Protein AF-A0A7S1EFE0-F1 (afdb_monomer)

Foldseek 3Di:
DDDDDDDPVPDDPLADPVLSVLVSVLVVLQCVCPDPPHDPVLHQDPVVVVVLVVLVVVCVVDDHDSVSSSVSSVVSSVSSVVSSCCCVCVPVVVVVVVVVCCVPVVVVVVQLVVQLCVVCVVLVVDDDDPCSVVVSVVSSVVSVVD

InterPro domains:
  IPR007259 Gamma-tubulin complex component protein [PTHR19302] (10-132)
  IPR042241 Gamma tubulin complex component, C-terminal domain superfamily [G3DSA:1.20.120.1900] (94-145)

pLDDT: mean 91.22, std 5.22, range [57.78, 96.75]

Mean predicted aligned error: 6.4 Å

Solvent-accessible surface area (backbone atoms only — not comparable to full-atom values): 8581 Å² total; per-residue (Å²): 132,90,83,86,76,85,59,72,91,78,51,58,91,86,56,54,71,71,57,52,50,47,52,49,51,40,52,54,52,49,52,55,36,67,31,92,87,40,55,78,88,54,36,78,57,67,69,58,52,50,50,52,52,51,52,53,51,55,52,70,77,45,80,89,49,62,68,64,53,51,50,54,52,49,54,49,38,54,54,49,48,57,43,51,47,46,43,43,49,72,69,62,35,41,67,59,53,52,49,49,46,40,32,66,76,66,52,63,42,51,68,35,52,51,48,25,51,69,66,34,52,80,62,72,72,47,85,86,55,96,58,44,67,63,68,50,50,52,43,43,56,59,22,70,73,111

Secondary structure (DSSP, 8-state):
-PPP---GGGS-TTS-HHHHHHHHHHHHHHHHHTSTTS-GGGSPPHHHHHHHHHHHHHHHTS---HHHHHHHHHHHHHHHHHHHHIIIIIIS-HHHHHHHHHHHHS---HHHHHHHHHHHHHHHTSPP-TTHHHHHHHHHHHHTT-

Structure (mmCIF, N/CA/C/O backbone):
data_AF-A0A7S1EFE0-F1
#
_entry.id   AF-A0A7S1EFE0-F1
#
loop_
_atom_site.group_PDB
_atom_site.id
_atom_site.type_symbol
_atom_site.label_atom_id
_atom_site.label_alt_id
_atom_site.label_comp_id
_atom_site.label_asym_id
_atom_site.label_entity_id
_atom_site.label_seq_id
_atom_site.pdbx_PDB_ins_code
_atom_site.Cartn_x
_atom_site.Cartn_y
_atom_site.Cartn_z
_atom_site.occupancy
_atom_site.B_iso_or_equiv
_atom_site.auth_seq_id
_atom_site.auth_comp_id
_atom_site.auth_asym_id
_atom_site.auth_atom_id
_atom_site.pdbx_PDB_model_num
ATOM 1 N N . GLU A 1 1 ? -12.904 6.230 -9.215 1.00 57.78 1 GLU A N 1
ATOM 2 C CA . GLU A 1 1 ? -11.442 6.045 -9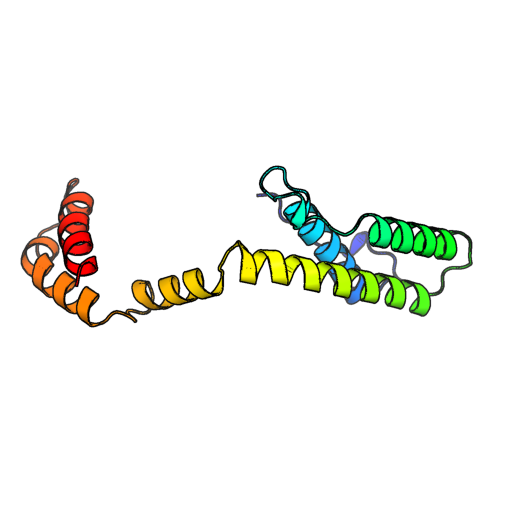.324 1.00 57.78 1 GLU A CA 1
ATOM 3 C C . GLU A 1 1 ? -11.156 5.246 -10.585 1.00 57.78 1 GLU A C 1
ATOM 5 O O . GLU A 1 1 ? -11.937 4.357 -10.899 1.00 57.78 1 GLU A O 1
ATOM 10 N N . GLU A 1 2 ? -10.120 5.601 -11.344 1.00 78.94 2 GLU A N 1
ATOM 11 C CA . GLU A 1 2 ? -9.687 4.800 -12.497 1.00 78.94 2 GLU A CA 1
ATOM 12 C C . GLU A 1 2 ? -8.925 3.578 -11.978 1.00 78.94 2 GLU A C 1
ATOM 14 O O . GLU A 1 2 ? -7.903 3.728 -11.307 1.00 78.94 2 GLU A O 1
ATOM 19 N N . VAL A 1 3 ? -9.430 2.379 -12.262 1.00 86.31 3 VAL A N 1
ATOM 20 C CA . VAL A 1 3 ? -8.756 1.123 -11.921 1.00 86.31 3 VAL A CA 1
ATOM 21 C C . VAL A 1 3 ? -7.781 0.788 -13.052 1.00 86.31 3 VAL A C 1
ATOM 23 O O . VAL A 1 3 ? -8.166 0.771 -14.221 1.00 86.31 3 VAL A O 1
ATOM 26 N N . PHE A 1 4 ? -6.508 0.568 -12.717 1.00 91.62 4 PHE A N 1
ATOM 27 C CA . PHE A 1 4 ? -5.476 0.198 -13.688 1.00 91.62 4 PHE A CA 1
ATOM 28 C C . PHE A 1 4 ? -5.215 -1.304 -13.625 1.00 91.62 4 PHE A C 1
ATOM 30 O O . PHE A 1 4 ? -4.872 -1.820 -12.565 1.00 91.62 4 PHE A O 1
ATOM 37 N N . GLU A 1 5 ? -5.326 -1.986 -14.764 1.00 93.50 5 GLU A N 1
ATOM 38 C CA . GLU A 1 5 ? -5.162 -3.439 -14.868 1.00 93.50 5 GLU A CA 1
ATOM 39 C C . GLU A 1 5 ? -4.345 -3.816 -16.106 1.00 93.50 5 GLU A C 1
ATOM 41 O O . GLU A 1 5 ? -4.353 -3.120 -17.130 1.00 93.50 5 GLU A O 1
ATOM 46 N N . VAL A 1 6 ? -3.637 -4.946 -16.036 1.00 92.62 6 VAL A N 1
ATOM 47 C CA . VAL A 1 6 ? -2.916 -5.488 -17.189 1.00 92.62 6 VAL A CA 1
ATOM 48 C C . VAL A 1 6 ? -3.917 -6.102 -18.162 1.00 92.62 6 VAL A C 1
ATOM 50 O O . VAL A 1 6 ? -4.573 -7.087 -17.849 1.00 92.62 6 VAL A O 1
ATOM 53 N N . CYS A 1 7 ? -3.979 -5.585 -19.390 1.00 93.88 7 CYS A N 1
ATOM 54 C CA . CYS A 1 7 ? -4.785 -6.181 -20.457 1.00 93.88 7 CYS A CA 1
ATOM 55 C C . CYS A 1 7 ? -4.046 -7.379 -21.095 1.00 93.88 7 CYS A C 1
ATOM 57 O O . CYS A 1 7 ? -3.083 -7.160 -21.842 1.00 93.88 7 CYS A O 1
ATOM 59 N N . PRO A 1 8 ? -4.480 -8.643 -20.889 1.00 90.06 8 PRO A N 1
ATOM 60 C CA . PRO A 1 8 ? -3.730 -9.809 -21.367 1.00 90.06 8 PRO A CA 1
ATOM 61 C C . PRO A 1 8 ? -3.655 -9.884 -22.895 1.00 90.06 8 PRO A C 1
ATOM 63 O O . PRO A 1 8 ? -2.635 -10.301 -23.435 1.00 90.06 8 PRO A O 1
ATOM 66 N N . ALA A 1 9 ? -4.704 -9.427 -23.587 1.00 93.25 9 ALA A N 1
ATOM 67 C CA . ALA A 1 9 ? -4.790 -9.432 -25.048 1.00 93.25 9 ALA A CA 1
ATOM 68 C C . ALA A 1 9 ? -3.824 -8.444 -25.727 1.00 93.25 9 ALA A C 1
ATOM 70 O O . ALA A 1 9 ? -3.484 -8.620 -26.893 1.00 93.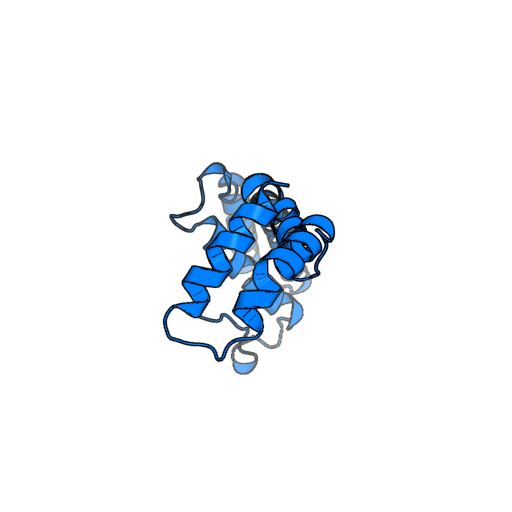25 9 ALA A O 1
ATOM 71 N N . ARG A 1 10 ? -3.378 -7.401 -25.013 1.00 92.56 10 ARG A N 1
ATOM 72 C CA . ARG A 1 10 ? -2.445 -6.382 -25.528 1.00 92.56 10 ARG A CA 1
ATOM 73 C C . ARG A 1 10 ? -1.002 -6.611 -25.081 1.00 92.56 10 ARG A C 1
ATOM 75 O O . ARG A 1 10 ? -0.111 -5.870 -25.490 1.00 92.56 10 ARG A O 1
ATOM 82 N N . ARG A 1 11 ? -0.757 -7.620 -24.241 1.00 93.19 11 ARG A N 1
ATOM 83 C CA . ARG A 1 11 ? 0.584 -7.967 -23.771 1.00 93.19 11 ARG A CA 1
ATOM 84 C C . ARG A 1 11 ? 1.334 -8.731 -24.871 1.00 93.19 11 ARG A C 1
ATOM 86 O O . ARG A 1 11 ? 0.829 -9.750 -25.342 1.00 93.19 11 ARG A O 1
ATOM 93 N N . PRO A 1 12 ? 2.557 -8.320 -25.241 1.00 91.31 12 PRO A N 1
ATOM 94 C CA . PRO A 1 12 ? 3.381 -9.103 -26.153 1.00 91.31 12 PRO A CA 1
ATOM 95 C C . PRO A 1 12 ? 3.692 -10.491 -25.573 1.00 91.31 12 PRO A C 1
ATOM 97 O O . PRO A 1 12 ? 4.043 -10.609 -24.401 1.00 91.31 12 PRO A O 1
ATOM 100 N N . GLY A 1 13 ? 3.610 -11.547 -26.390 1.00 89.94 13 GLY A N 1
ATOM 101 C CA . GLY A 1 13 ? 3.759 -12.936 -25.920 1.00 89.94 13 GLY A CA 1
ATOM 102 C C . GLY A 1 13 ? 5.123 -13.275 -25.299 1.00 89.94 13 GLY A C 1
ATOM 103 O O . GLY A 1 13 ? 5.226 -14.200 -24.501 1.00 89.94 13 GLY A O 1
ATOM 104 N N . HIS A 1 14 ? 6.166 -12.506 -25.619 1.00 88.50 14 HIS A N 1
ATOM 105 C CA . HIS A 1 14 ? 7.508 -12.653 -25.048 1.00 88.50 14 HIS A CA 1
ATOM 106 C C . HIS A 1 14 ? 7.674 -11.972 -23.676 1.00 88.50 14 HIS A C 1
ATOM 108 O O . HIS A 1 14 ? 8.694 -12.179 -23.018 1.00 88.50 14 HIS A O 1
ATOM 114 N N . VAL A 1 15 ? 6.694 -11.175 -23.232 1.00 91.50 15 VAL A N 1
ATOM 115 C CA . VAL A 1 15 ? 6.662 -10.562 -21.898 1.00 91.50 15 VAL A CA 1
ATOM 116 C C . VAL A 1 15 ? 5.796 -11.417 -20.983 1.00 91.50 15 VAL A C 1
ATOM 118 O O . VAL A 1 15 ? 4.630 -11.694 -21.275 1.00 91.50 15 VAL A O 1
ATOM 121 N N .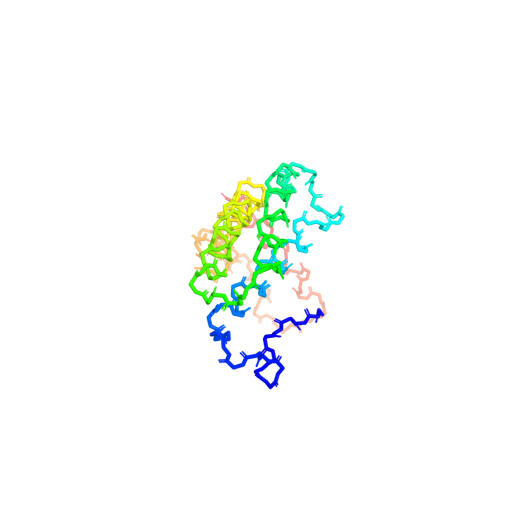 SER A 1 16 ? 6.360 -11.835 -19.851 1.00 93.38 16 SER A N 1
ATOM 122 C CA . SER A 1 16 ? 5.608 -12.624 -18.879 1.00 93.38 16 SER A CA 1
ATOM 123 C C . SER A 1 16 ? 4.509 -11.791 -18.202 1.00 93.38 16 SER A C 1
ATOM 125 O O . SER A 1 16 ? 4.670 -10.578 -18.032 1.00 93.38 16 SER A O 1
ATOM 127 N N . PRO A 1 17 ? 3.403 -12.421 -17.763 1.00 94.06 17 PRO A N 1
ATOM 128 C CA . PRO A 1 17 ? 2.373 -11.740 -16.979 1.00 94.06 17 PRO A CA 1
ATOM 129 C C . PRO A 1 17 ? 2.956 -11.041 -15.747 1.00 94.06 17 PRO A C 1
ATOM 131 O O . PRO A 1 17 ? 2.653 -9.884 -15.496 1.00 94.06 17 PRO A O 1
ATOM 134 N N . VAL A 1 18 ? 3.875 -11.712 -15.046 1.00 94.88 18 VAL A N 1
ATOM 135 C CA . VAL A 1 18 ? 4.532 -11.192 -13.839 1.00 94.88 18 VAL A CA 1
ATOM 136 C C . VAL A 1 18 ? 5.276 -9.886 -14.118 1.00 94.88 18 VAL A C 1
ATOM 138 O O . VAL A 1 18 ? 5.212 -8.956 -13.324 1.00 94.88 18 VAL A O 1
ATOM 141 N N . VAL A 1 19 ? 5.977 -9.785 -15.246 1.00 95.69 19 VAL A N 1
ATOM 142 C CA . VAL A 1 19 ? 6.721 -8.566 -15.600 1.00 95.69 19 VAL A CA 1
ATOM 143 C C . VAL A 1 19 ? 5.772 -7.435 -15.979 1.00 95.69 19 VAL A C 1
ATOM 145 O O . VAL A 1 19 ? 6.014 -6.292 -15.601 1.00 95.69 19 VAL A O 1
ATOM 148 N N . ALA A 1 20 ? 4.670 -7.743 -16.667 1.00 95.88 20 ALA A N 1
ATOM 149 C CA . ALA A 1 20 ? 3.639 -6.753 -16.964 1.00 95.88 20 ALA A CA 1
ATOM 150 C C . ALA A 1 20 ? 3.012 -6.180 -15.678 1.00 95.88 20 ALA A C 1
ATOM 152 O O . ALA A 1 20 ? 2.873 -4.964 -15.568 1.00 95.88 20 ALA A O 1
ATOM 153 N N . GLU A 1 21 ? 2.732 -7.028 -14.683 1.00 96.19 21 GLU A N 1
ATOM 154 C CA . GLU A 1 21 ? 2.253 -6.593 -13.361 1.00 96.19 21 GLU A CA 1
ATOM 155 C C . GLU A 1 21 ? 3.270 -5.696 -12.644 1.00 96.19 21 GLU A C 1
ATOM 157 O O . GLU A 1 21 ? 2.910 -4.675 -12.063 1.00 96.19 21 GLU A O 1
ATOM 162 N N . LYS A 1 22 ? 4.567 -6.016 -12.731 1.00 96.69 22 LYS A N 1
ATOM 163 C CA . LYS A 1 22 ? 5.625 -5.168 -12.156 1.00 96.69 22 LYS A CA 1
ATOM 164 C C . LYS A 1 22 ? 5.662 -3.783 -12.793 1.00 96.69 22 LYS A C 1
ATOM 166 O O . LYS A 1 22 ? 5.794 -2.789 -12.080 1.00 96.69 22 LYS A O 1
ATOM 171 N N . VAL A 1 23 ? 5.536 -3.706 -14.118 1.00 96.00 23 VAL A N 1
ATOM 172 C CA . VAL A 1 23 ? 5.479 -2.428 -14.844 1.00 96.00 23 VAL A CA 1
ATOM 173 C C . VAL A 1 23 ? 4.240 -1.631 -14.434 1.00 96.00 23 VAL A C 1
ATOM 175 O O . VAL A 1 23 ? 4.359 -0.440 -14.142 1.00 96.00 23 VAL A O 1
ATOM 178 N N . LEU A 1 24 ? 3.077 -2.286 -14.356 1.00 96.38 24 LEU A N 1
ATOM 179 C CA . LEU A 1 24 ? 1.835 -1.671 -13.894 1.00 96.38 24 LEU A CA 1
ATOM 180 C C . LEU A 1 24 ? 1.989 -1.103 -12.478 1.00 96.38 24 LEU A C 1
ATOM 182 O O . LEU A 1 24 ? 1.725 0.080 -12.259 1.00 96.38 24 LEU A O 1
ATOM 186 N N . PHE A 1 25 ? 2.485 -1.916 -11.543 1.00 96.44 25 PHE A N 1
ATOM 187 C CA . PHE A 1 25 ? 2.763 -1.501 -10.172 1.00 96.44 25 PHE A CA 1
ATOM 188 C C . PHE A 1 25 ? 3.668 -0.265 -10.129 1.00 96.44 25 PHE A C 1
ATOM 190 O O . PHE A 1 25 ? 3.339 0.712 -9.456 1.00 96.44 25 PHE A O 1
ATOM 197 N N . CYS A 1 26 ? 4.777 -0.271 -10.880 1.00 95.75 26 CYS A N 1
ATOM 198 C CA . CYS A 1 26 ? 5.692 0.869 -10.927 1.00 95.75 26 CYS A CA 1
ATOM 199 C C . CYS A 1 26 ? 4.988 2.135 -11.425 1.00 95.75 26 CYS A C 1
ATOM 201 O O . CYS A 1 26 ? 5.153 3.195 -10.829 1.00 95.75 26 CYS A O 1
ATOM 203 N N . GLY A 1 27 ? 4.182 2.030 -12.484 1.00 94.81 27 GLY A N 1
ATOM 204 C CA . GLY A 1 27 ? 3.437 3.161 -13.036 1.00 94.81 27 GLY A CA 1
ATOM 205 C C . GLY A 1 27 ? 2.428 3.751 -12.048 1.00 94.81 27 GLY A C 1
ATOM 206 O O . GLY A 1 27 ? 2.394 4.967 -11.854 1.00 94.81 27 GLY A O 1
ATOM 207 N N . VAL A 1 28 ? 1.648 2.899 -11.377 1.00 94.44 28 VAL A N 1
ATOM 208 C CA . VAL A 1 28 ? 0.671 3.329 -10.362 1.00 94.44 28 VAL A CA 1
ATOM 209 C C . VAL A 1 28 ? 1.376 3.982 -9.173 1.00 94.44 28 VAL A C 1
ATOM 211 O O . VAL A 1 28 ? 1.001 5.079 -8.759 1.00 94.44 28 VAL A O 1
ATOM 214 N N . ALA A 1 29 ? 2.441 3.364 -8.662 1.00 93.88 29 ALA A N 1
ATOM 215 C CA . ALA A 1 29 ? 3.222 3.909 -7.557 1.00 93.88 29 ALA A CA 1
ATOM 216 C C . ALA A 1 29 ? 3.849 5.268 -7.913 1.00 93.88 29 ALA A C 1
ATOM 218 O O . ALA A 1 29 ? 3.758 6.215 -7.132 1.00 93.88 29 ALA A O 1
ATOM 219 N N . LEU A 1 30 ? 4.435 5.396 -9.109 1.00 93.25 30 LEU A N 1
ATOM 220 C CA . LEU A 1 30 ? 4.976 6.662 -9.607 1.00 93.25 30 LEU A CA 1
ATOM 221 C C . LEU A 1 30 ? 3.889 7.735 -9.721 1.00 93.25 30 LEU A C 1
ATOM 223 O O . LEU A 1 30 ? 4.124 8.865 -9.306 1.00 93.25 30 LEU A O 1
ATOM 227 N N . ARG A 1 31 ? 2.686 7.404 -10.207 1.00 92.25 31 ARG A N 1
ATOM 228 C CA . ARG A 1 31 ? 1.558 8.352 -10.259 1.00 92.25 31 ARG A CA 1
ATOM 229 C C . ARG A 1 31 ? 1.170 8.866 -8.871 1.00 92.25 31 ARG A C 1
ATOM 231 O O . ARG A 1 31 ? 0.897 10.054 -8.732 1.00 92.25 31 ARG A O 1
ATOM 238 N N . ILE A 1 32 ? 1.170 8.002 -7.854 1.00 91.00 32 ILE A N 1
ATOM 239 C CA . ILE A 1 32 ? 0.901 8.405 -6.464 1.00 91.00 32 ILE A CA 1
ATOM 240 C C . ILE A 1 32 ? 2.000 9.353 -5.965 1.00 91.00 32 ILE A C 1
ATOM 242 O O . ILE A 1 32 ? 1.689 10.423 -5.448 1.00 91.00 32 ILE A O 1
ATOM 246 N N . MET A 1 33 ? 3.273 9.002 -6.172 1.00 91.44 33 MET A N 1
ATOM 247 C CA . MET A 1 33 ? 4.421 9.805 -5.719 1.00 91.44 33 MET A CA 1
ATOM 248 C C . MET A 1 33 ? 4.578 11.134 -6.476 1.00 91.44 33 MET A C 1
ATOM 250 O O . MET A 1 33 ? 5.130 12.087 -5.940 1.00 91.44 33 MET A O 1
ATOM 254 N N . MET A 1 34 ? 4.092 11.217 -7.716 1.00 89.12 34 MET A N 1
ATOM 255 C CA . MET A 1 34 ? 4.114 12.435 -8.539 1.00 89.12 34 MET A CA 1
ATOM 256 C C . MET A 1 34 ? 2.806 13.235 -8.465 1.00 89.12 34 MET A C 1
ATOM 258 O O . MET A 1 34 ? 2.644 14.224 -9.178 1.00 89.12 34 MET A O 1
ATOM 26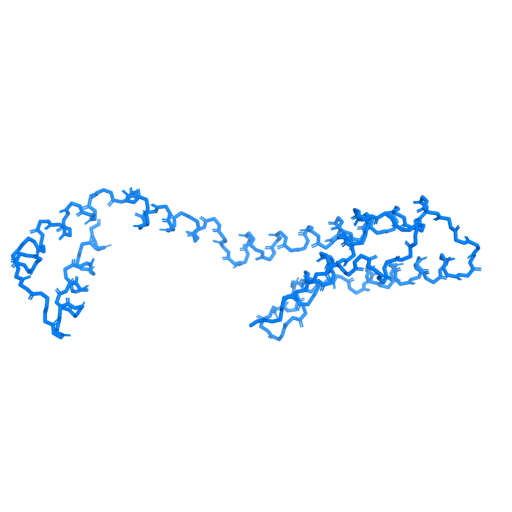2 N N . SER A 1 35 ? 1.859 12.821 -7.620 1.00 89.75 35 SER A N 1
ATOM 263 C CA . SER A 1 35 ? 0.623 13.563 -7.378 1.00 89.75 35 SER A CA 1
ATOM 264 C C . SER A 1 35 ? 0.929 14.959 -6.822 1.00 89.75 35 SER A C 1
ATOM 266 O O . SER A 1 35 ? 1.838 15.094 -6.004 1.00 89.75 35 SER A O 1
ATOM 268 N N . PRO A 1 36 ? 0.137 15.997 -7.153 1.00 84.44 36 PRO A N 1
ATOM 269 C CA . PRO A 1 36 ? 0.300 17.331 -6.565 1.00 84.44 36 PRO A CA 1
ATOM 270 C C . PRO A 1 36 ? 0.120 17.353 -5.037 1.00 84.44 36 PRO A C 1
ATOM 272 O O . PRO A 1 36 ? 0.503 18.320 -4.389 1.00 84.44 36 PRO A O 1
ATOM 275 N N . LYS A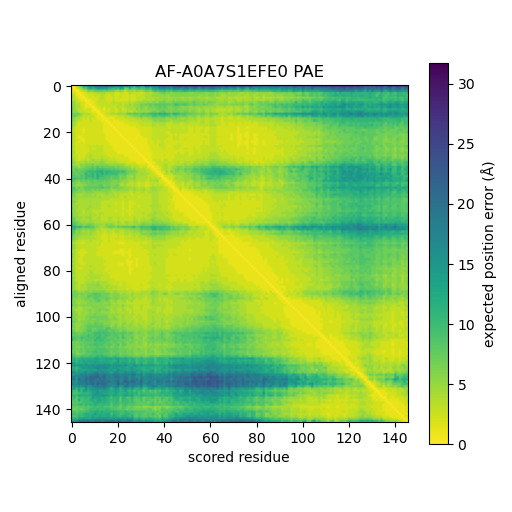 1 37 ? -0.468 16.299 -4.454 1.00 83.12 37 LYS A N 1
ATOM 276 C CA . LYS A 1 37 ? -0.617 16.134 -2.999 1.00 83.12 37 LYS A CA 1
ATOM 277 C C . LYS A 1 37 ? 0.619 15.524 -2.324 1.00 83.12 37 LYS A C 1
ATOM 279 O O . LYS A 1 37 ? 0.724 15.585 -1.103 1.00 83.12 37 LYS A O 1
ATOM 284 N N . ALA A 1 38 ? 1.511 14.893 -3.087 1.00 82.06 38 ALA A N 1
ATOM 285 C CA . ALA A 1 38 ? 2.756 14.337 -2.566 1.00 82.06 38 ALA A CA 1
ATOM 286 C C . ALA A 1 38 ? 3.801 15.454 -2.442 1.00 82.06 38 ALA A C 1
ATOM 288 O O . ALA A 1 38 ? 3.825 16.367 -3.269 1.00 82.06 38 ALA A O 1
ATOM 289 N N . SER A 1 39 ? 4.662 15.400 -1.417 1.00 84.56 39 SER A N 1
ATOM 290 C CA . SER A 1 39 ? 5.731 16.408 -1.318 1.00 84.56 39 SER A CA 1
ATOM 291 C C . SER A 1 39 ? 6.923 16.021 -2.193 1.00 84.56 39 SER A C 1
ATOM 293 O O . SER A 1 39 ? 7.118 14.849 -2.512 1.00 84.56 39 SER A O 1
ATOM 295 N N . GLU A 1 40 ? 7.719 17.017 -2.576 1.00 82.88 40 GLU A N 1
ATOM 296 C CA . GLU A 1 40 ? 8.887 16.853 -3.447 1.00 82.88 40 GLU A CA 1
ATOM 297 C C . GLU A 1 40 ? 9.886 15.807 -2.932 1.00 82.88 40 GLU A C 1
ATOM 299 O O . GLU A 1 40 ? 10.483 15.090 -3.727 1.00 82.88 40 GLU A O 1
ATOM 304 N N . GLU A 1 41 ? 10.029 15.659 -1.613 1.00 83.12 41 GLU A N 1
ATOM 305 C CA . GLU A 1 41 ? 10.963 14.704 -0.993 1.00 83.12 41 GLU A CA 1
ATOM 306 C C . GLU A 1 41 ? 10.597 13.233 -1.250 1.00 83.12 41 GLU A C 1
ATOM 308 O O . GLU A 1 41 ? 11.460 12.349 -1.197 1.00 83.12 41 GLU A O 1
ATOM 313 N N . ASP A 1 42 ? 9.323 12.967 -1.550 1.00 83.06 42 ASP A N 1
ATOM 314 C CA . ASP A 1 42 ? 8.831 11.627 -1.875 1.00 83.06 42 ASP A CA 1
ATOM 315 C C . ASP A 1 42 ? 9.013 11.270 -3.341 1.00 83.06 42 ASP A C 1
ATOM 317 O O . ASP A 1 42 ? 8.849 10.104 -3.722 1.00 83.06 42 ASP A O 1
ATOM 321 N N . ARG A 1 43 ? 9.319 12.263 -4.179 1.00 87.56 43 ARG A N 1
ATOM 322 C CA . ARG A 1 43 ? 9.487 12.020 -5.600 1.00 87.56 43 ARG A CA 1
ATOM 323 C C . ARG A 1 43 ? 10.702 11.122 -5.828 1.00 87.56 43 ARG A C 1
ATOM 325 O O . ARG A 1 43 ? 11.660 11.124 -5.045 1.00 87.56 43 ARG A O 1
ATOM 332 N N . PRO A 1 44 ? 10.676 10.308 -6.894 1.00 86.44 44 PRO A N 1
ATOM 333 C CA . PRO A 1 44 ? 11.818 9.479 -7.224 1.00 86.44 44 PRO A CA 1
ATOM 334 C C . PRO A 1 44 ? 13.024 10.360 -7.556 1.00 86.44 44 PRO A C 1
ATOM 336 O O . PRO A 1 44 ? 12.887 11.466 -8.075 1.00 86.44 44 PRO A O 1
ATOM 339 N N . ASP A 1 45 ? 14.213 9.844 -7.262 1.00 88.88 45 ASP A N 1
ATOM 340 C CA . ASP A 1 45 ? 15.463 10.560 -7.497 1.00 88.88 45 ASP A CA 1
ATOM 341 C C . ASP A 1 45 ? 15.668 10.802 -9.000 1.00 88.88 45 ASP A C 1
ATOM 343 O O . ASP A 1 45 ? 15.732 9.849 -9.779 1.00 88.88 45 ASP A O 1
ATOM 347 N N . GLY A 1 46 ? 15.794 12.070 -9.403 1.00 87.81 46 GLY A N 1
ATOM 348 C CA . GLY A 1 46 ? 15.994 12.461 -10.797 1.00 87.81 46 GLY A CA 1
ATOM 349 C C . GLY A 1 46 ? 17.222 11.811 -11.441 1.00 87.81 46 GLY A C 1
ATOM 350 O O . GLY A 1 46 ? 17.155 11.409 -12.603 1.00 87.81 46 GLY A O 1
ATOM 351 N N . ALA A 1 47 ? 18.308 11.619 -10.684 1.00 91.19 47 ALA A N 1
ATOM 352 C CA . ALA A 1 47 ? 19.494 10.926 -11.181 1.00 91.19 47 ALA A CA 1
ATOM 353 C C . ALA A 1 47 ? 19.189 9.452 -11.480 1.00 91.19 47 ALA A C 1
ATOM 355 O O . ALA A 1 47 ? 19.585 8.927 -12.522 1.00 91.19 47 ALA A O 1
ATOM 356 N N . LYS A 1 48 ? 18.414 8.797 -10.605 1.00 90.69 48 LYS A N 1
ATOM 357 C CA . LYS A 1 48 ? 18.012 7.400 -10.796 1.00 90.69 48 LYS A CA 1
ATOM 358 C C . LYS A 1 48 ? 17.012 7.241 -11.942 1.00 90.69 48 LYS A C 1
ATOM 360 O O . LYS A 1 48 ? 17.093 6.266 -12.685 1.00 90.69 48 LYS A O 1
ATOM 365 N N . ILE A 1 49 ? 16.098 8.197 -12.121 1.00 90.19 49 ILE A N 1
ATOM 366 C CA . ILE A 1 49 ? 15.187 8.228 -13.275 1.00 90.19 49 ILE A CA 1
ATOM 367 C C . ILE A 1 49 ? 15.990 8.292 -14.578 1.00 90.19 49 ILE A C 1
ATOM 369 O O . ILE A 1 49 ? 15.709 7.530 -15.505 1.00 90.19 49 ILE A O 1
ATOM 373 N N . GLU A 1 50 ? 16.993 9.169 -14.658 1.00 93.19 50 GLU A N 1
ATOM 374 C CA . GLU A 1 50 ? 17.804 9.300 -15.870 1.00 93.19 50 GLU A CA 1
ATOM 375 C C . GLU A 1 50 ? 18.674 8.054 -16.111 1.00 93.19 50 GLU A C 1
ATOM 377 O O . GLU A 1 50 ? 18.793 7.611 -17.252 1.00 93.19 50 GLU A O 1
ATOM 382 N N . GLU A 1 51 ? 19.192 7.410 -15.059 1.00 94.25 51 GLU A N 1
ATOM 383 C CA . GLU A 1 51 ? 19.867 6.107 -15.163 1.00 94.25 51 GLU A CA 1
ATOM 384 C C . GLU A 1 51 ? 18.956 5.043 -15.800 1.00 94.25 51 GLU A C 1
ATOM 386 O O . GLU A 1 51 ? 19.322 4.439 -16.812 1.00 94.25 51 GLU A O 1
ATOM 391 N N . PHE A 1 52 ? 17.733 4.871 -15.280 1.00 93.81 52 PHE A N 1
ATOM 392 C CA . PHE A 1 52 ? 16.763 3.931 -15.853 1.00 93.81 52 PHE A CA 1
ATOM 393 C C . PHE A 1 52 ? 16.388 4.294 -17.291 1.00 93.81 52 PHE A C 1
ATOM 395 O O . PHE A 1 52 ? 16.236 3.413 -18.139 1.00 93.81 52 PHE A O 1
ATOM 402 N N . ARG A 1 53 ? 16.266 5.587 -17.602 1.00 94.25 53 ARG A N 1
ATOM 403 C CA . ARG A 1 53 ? 15.989 6.060 -18.961 1.00 94.25 53 ARG A CA 1
ATOM 404 C C . ARG A 1 53 ? 17.108 5.683 -19.930 1.00 94.25 53 ARG A C 1
ATOM 406 O O . ARG A 1 53 ? 16.819 5.228 -21.039 1.00 94.25 53 ARG A O 1
ATOM 413 N N . MET A 1 54 ? 18.366 5.864 -19.534 1.00 95.44 54 MET A N 1
ATOM 414 C CA . MET A 1 54 ? 19.526 5.470 -20.336 1.00 95.44 54 MET A CA 1
ATOM 415 C C . MET A 1 54 ? 19.570 3.956 -20.540 1.00 95.44 54 MET A C 1
ATOM 417 O O . MET A 1 54 ? 19.776 3.496 -21.664 1.00 95.44 54 MET A O 1
ATOM 421 N N . GLU A 1 55 ? 19.308 3.176 -19.493 1.00 94.69 55 GLU A N 1
ATOM 422 C CA . GLU A 1 55 ? 19.316 1.718 -19.580 1.00 94.69 55 GLU A CA 1
ATOM 423 C C . GLU A 1 55 ? 18.195 1.184 -20.487 1.00 94.69 55 GLU A C 1
ATOM 425 O O . GLU A 1 55 ? 18.438 0.339 -21.349 1.00 94.69 55 GLU A O 1
ATOM 430 N N . MET A 1 56 ? 16.991 1.754 -20.391 1.00 93.56 56 MET A N 1
ATOM 431 C CA . MET A 1 56 ? 15.872 1.434 -21.282 1.00 93.56 56 MET A CA 1
ATOM 432 C C . MET A 1 56 ? 16.167 1.803 -22.741 1.00 93.56 56 MET A C 1
ATOM 434 O O . MET A 1 56 ? 15.860 1.026 -23.645 1.00 93.56 56 MET A O 1
ATOM 438 N N . ARG A 1 57 ? 16.810 2.952 -22.995 1.00 95.25 57 ARG A N 1
ATOM 439 C CA . ARG A 1 57 ? 17.270 3.334 -24.344 1.00 95.25 57 ARG A CA 1
ATOM 440 C C . ARG A 1 57 ? 18.310 2.361 -24.891 1.00 95.25 57 ARG A C 1
ATOM 442 O O . ARG A 1 57 ? 18.247 2.011 -26.066 1.00 95.25 57 ARG A O 1
ATOM 449 N N . ARG A 1 58 ? 19.238 1.905 -24.046 1.00 94.75 58 ARG A N 1
ATOM 450 C CA . ARG A 1 58 ? 20.250 0.904 -24.409 1.00 94.75 58 ARG A CA 1
ATOM 451 C C . ARG A 1 58 ? 19.612 -0.437 -24.771 1.00 94.75 58 ARG A C 1
ATOM 453 O O . ARG A 1 58 ? 20.046 -1.072 -25.723 1.00 94.75 58 ARG A O 1
ATOM 460 N N . LEU A 1 59 ? 18.587 -0.869 -24.037 1.00 93.31 59 LEU A N 1
ATOM 461 C CA . LEU A 1 59 ? 17.837 -2.079 -24.386 1.00 93.31 59 LEU A CA 1
ATOM 462 C C . LEU A 1 59 ? 17.061 -1.914 -25.697 1.00 93.31 59 LEU A C 1
ATOM 464 O O . LEU A 1 59 ? 16.988 -2.855 -26.480 1.00 93.31 59 LEU A O 1
ATOM 468 N N . ALA A 1 60 ? 16.512 -0.725 -25.953 1.00 92.00 60 ALA A N 1
ATOM 469 C CA . ALA A 1 60 ? 15.762 -0.436 -27.173 1.00 92.00 60 ALA A CA 1
ATOM 470 C C . ALA A 1 60 ? 16.636 -0.375 -28.441 1.00 92.00 60 ALA A C 1
ATOM 472 O O . ALA A 1 60 ? 16.117 -0.577 -29.535 1.00 92.00 60 ALA A O 1
ATOM 473 N N . SER A 1 61 ? 17.943 -0.104 -28.320 1.00 92.44 61 SER A N 1
ATOM 474 C CA . SER A 1 61 ? 18.873 -0.066 -29.461 1.00 92.44 61 SER A CA 1
ATOM 475 C C . SER A 1 61 ? 19.443 -1.435 -29.854 1.00 92.44 61 SER A C 1
ATOM 477 O O . SER A 1 61 ? 20.194 -1.530 -30.825 1.00 92.44 61 SER A O 1
ATOM 479 N N . GLN A 1 62 ? 19.108 -2.494 -29.114 1.00 91.44 62 GLN A N 1
ATOM 480 C CA . GLN A 1 62 ? 19.607 -3.854 -29.312 1.00 91.44 62 GLN A CA 1
ATOM 481 C C . GLN A 1 62 ? 18.455 -4.818 -29.634 1.00 91.44 62 GLN A C 1
ATOM 483 O O . GLN A 1 62 ? 17.280 -4.500 -29.454 1.00 91.44 62 GLN A O 1
ATOM 488 N N . ALA A 1 63 ? 18.784 -6.028 -30.100 1.00 91.56 63 ALA A N 1
ATOM 489 C CA . ALA A 1 63 ? 17.791 -7.093 -30.214 1.00 91.56 63 ALA A CA 1
ATOM 490 C C . ALA A 1 63 ? 17.202 -7.417 -28.828 1.00 91.56 63 ALA A C 1
ATOM 492 O O . ALA A 1 63 ? 17.931 -7.483 -27.836 1.00 91.56 63 ALA A O 1
ATOM 493 N N . PHE A 1 64 ? 15.884 -7.624 -28.760 1.00 91.62 64 PHE A N 1
ATOM 494 C CA . PHE A 1 64 ? 15.191 -7.823 -27.489 1.00 91.62 64 PHE A CA 1
ATOM 495 C C . PHE A 1 64 ? 15.713 -9.062 -26.754 1.00 91.62 64 PHE A C 1
ATOM 497 O O . PHE A 1 64 ? 15.582 -10.191 -27.231 1.00 91.62 64 PHE A O 1
ATOM 504 N N . HIS A 1 65 ? 16.253 -8.847 -25.554 1.00 91.94 65 HIS A N 1
ATOM 505 C CA . HIS A 1 65 ? 16.680 -9.912 -24.661 1.00 91.94 65 HIS A CA 1
ATOM 506 C C . HIS A 1 65 ? 15.833 -9.898 -23.390 1.00 91.94 65 HIS A C 1
ATOM 508 O O . HIS A 1 65 ? 15.932 -8.987 -22.564 1.00 91.94 65 HIS A O 1
ATOM 514 N N . ARG A 1 66 ? 14.999 -10.933 -23.231 1.00 91.19 66 ARG A N 1
ATOM 515 C CA . ARG A 1 66 ? 14.016 -11.018 -22.146 1.00 91.19 66 ARG A CA 1
ATOM 516 C C . ARG A 1 66 ? 14.657 -10.873 -20.767 1.00 91.19 66 ARG A C 1
ATOM 518 O O . ARG A 1 66 ? 14.194 -10.053 -19.988 1.00 91.19 66 ARG A O 1
ATOM 525 N N . ALA A 1 67 ? 15.728 -11.613 -20.482 1.00 92.25 67 ALA A N 1
ATOM 526 C CA . ALA A 1 67 ? 16.371 -11.581 -19.168 1.00 92.25 67 ALA A CA 1
ATOM 527 C C . ALA A 1 67 ? 16.891 -10.179 -18.812 1.00 92.25 67 ALA A C 1
ATOM 529 O O . ALA A 1 67 ? 16.641 -9.694 -17.714 1.00 92.25 67 ALA A O 1
ATOM 530 N N . SER A 1 68 ? 17.533 -9.490 -19.761 1.00 93.38 68 SER A N 1
ATOM 531 C CA . SER A 1 68 ? 18.036 -8.129 -19.543 1.00 93.38 68 SER A CA 1
ATOM 532 C C . SER A 1 68 ? 16.902 -7.143 -19.282 1.00 93.38 68 SER A C 1
ATOM 534 O O . SER A 1 68 ? 17.010 -6.325 -18.376 1.00 93.38 68 SER A O 1
ATOM 536 N N . PHE A 1 69 ? 15.799 -7.242 -20.028 1.00 93.56 69 PHE A N 1
ATOM 537 C CA . PHE A 1 69 ? 14.613 -6.425 -19.779 1.00 93.56 69 PHE A CA 1
ATOM 538 C C . PHE A 1 69 ? 14.027 -6.681 -18.385 1.00 93.56 69 PHE A C 1
ATOM 540 O O . PHE A 1 69 ? 13.774 -5.737 -17.639 1.00 93.56 69 PHE A O 1
ATOM 547 N N . GLU A 1 70 ? 13.863 -7.948 -17.999 1.00 94.81 70 GLU A N 1
ATOM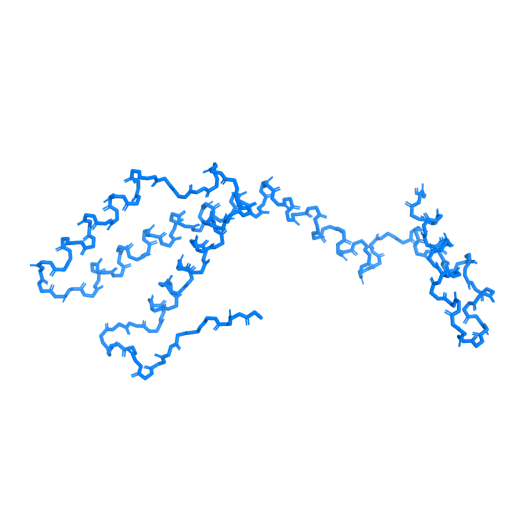 548 C CA . GLU A 1 70 ? 13.339 -8.312 -16.680 1.00 94.81 70 GLU A CA 1
ATOM 549 C C . GLU A 1 70 ? 14.228 -7.793 -15.541 1.00 94.81 70 GLU A C 1
ATOM 551 O O . GLU A 1 70 ? 13.703 -7.292 -14.547 1.00 94.81 70 GLU A O 1
ATOM 556 N N . THR A 1 71 ? 15.556 -7.836 -15.690 1.00 95.19 71 THR A N 1
ATOM 557 C CA . THR A 1 71 ? 16.496 -7.264 -14.713 1.00 95.19 71 THR A CA 1
ATOM 558 C C . THR A 1 71 ? 16.279 -5.764 -14.518 1.00 95.19 71 THR A C 1
ATOM 560 O O . THR A 1 71 ? 16.172 -5.315 -13.378 1.00 95.19 71 THR A O 1
ATOM 563 N N . VAL A 1 72 ? 16.148 -4.991 -15.601 1.00 95.44 72 VAL A N 1
ATOM 564 C CA . VAL A 1 72 ? 15.917 -3.537 -15.507 1.00 95.44 72 VAL A CA 1
ATOM 565 C C . VAL A 1 72 ? 14.589 -3.231 -14.820 1.00 95.44 72 VAL A C 1
ATOM 567 O O . VAL A 1 72 ? 14.534 -2.383 -13.929 1.00 95.44 72 VAL A O 1
ATOM 570 N N . ILE A 1 73 ? 13.525 -3.962 -15.167 1.00 95.94 73 ILE A N 1
ATOM 571 C CA . ILE A 1 73 ? 12.216 -3.800 -14.521 1.00 95.94 73 ILE A CA 1
ATOM 572 C C . ILE A 1 73 ? 12.267 -4.178 -13.035 1.00 95.94 73 ILE A C 1
ATOM 574 O O . ILE A 1 73 ? 11.659 -3.490 -12.218 1.00 95.94 73 ILE A O 1
ATOM 578 N N . ASN A 1 74 ? 13.006 -5.224 -12.657 1.00 96.12 74 ASN A N 1
ATOM 579 C CA . ASN A 1 74 ? 13.177 -5.601 -11.251 1.00 96.12 74 ASN A CA 1
ATOM 580 C C . ASN A 1 74 ? 13.898 -4.506 -10.456 1.00 96.12 74 ASN A C 1
ATOM 582 O O . ASN A 1 74 ? 13.443 -4.141 -9.374 1.00 96.12 74 ASN A O 1
ATOM 586 N N . ASN A 1 75 ? 14.969 -3.941 -11.015 1.00 95.19 75 ASN A N 1
ATOM 587 C CA . ASN A 1 75 ? 15.711 -2.849 -10.386 1.00 95.19 75 ASN A CA 1
ATOM 588 C C . ASN A 1 75 ? 14.830 -1.599 -10.217 1.00 95.19 75 ASN A C 1
ATOM 590 O O . ASN A 1 75 ? 14.857 -0.948 -9.168 1.00 95.19 75 ASN A O 1
ATOM 594 N N . LEU A 1 76 ? 14.013 -1.280 -11.228 1.00 94.94 76 LEU A N 1
ATOM 595 C CA . LEU A 1 76 ? 13.038 -0.191 -11.157 1.00 94.94 76 LEU A CA 1
ATOM 596 C C . LEU A 1 76 ? 12.006 -0.446 -10.058 1.00 94.94 76 LEU A C 1
ATOM 598 O O . LEU A 1 76 ? 11.770 0.429 -9.223 1.00 94.94 76 LEU A O 1
ATOM 602 N N . GLN A 1 77 ? 11.429 -1.648 -10.025 1.00 95.75 77 GLN A N 1
ATOM 603 C CA . GLN A 1 77 ? 10.458 -2.038 -9.010 1.00 95.75 77 GLN A CA 1
ATOM 604 C C . GLN A 1 77 ? 11.047 -1.922 -7.607 1.00 95.75 77 GLN A C 1
ATOM 606 O O . GLN A 1 77 ? 10.388 -1.382 -6.720 1.00 95.75 77 GLN A O 1
ATOM 611 N N . GLU A 1 78 ? 12.274 -2.392 -7.390 1.00 95.31 78 GLU A N 1
ATOM 612 C CA . GLU A 1 78 ? 12.940 -2.298 -6.094 1.00 95.31 78 GLU A CA 1
ATOM 613 C C . GLU A 1 78 ? 13.105 -0.835 -5.658 1.00 95.31 78 GLU A C 1
ATOM 615 O O . GLU A 1 78 ? 12.769 -0.481 -4.523 1.00 95.31 78 GLU A O 1
ATOM 620 N N . HIS A 1 79 ? 13.564 0.035 -6.563 1.00 93.62 79 HIS A N 1
ATOM 621 C CA . HIS A 1 79 ? 13.715 1.460 -6.278 1.00 93.62 79 HIS A CA 1
ATOM 622 C C . HIS A 1 79 ? 12.376 2.120 -5.921 1.00 93.62 79 HIS A C 1
ATOM 624 O O . HIS A 1 79 ? 12.263 2.791 -4.891 1.00 93.62 79 HIS A O 1
ATOM 630 N N . VAL A 1 80 ? 11.351 1.892 -6.746 1.00 94.50 80 VAL A N 1
ATOM 631 C CA . VAL A 1 80 ? 10.001 2.434 -6.554 1.00 94.50 80 VAL A CA 1
ATOM 632 C C . VAL A 1 80 ? 9.379 1.918 -5.257 1.00 94.50 80 VAL A C 1
ATOM 634 O O . VAL A 1 80 ? 8.822 2.703 -4.495 1.00 94.50 80 VAL A O 1
ATOM 637 N N . THR A 1 81 ? 9.536 0.630 -4.948 1.00 95.06 81 THR A N 1
ATOM 638 C CA . THR A 1 81 ? 9.001 0.011 -3.725 1.00 95.06 81 THR A CA 1
ATOM 639 C C . THR A 1 81 ?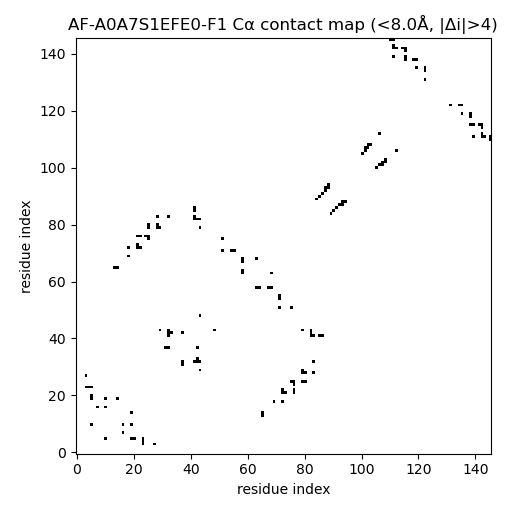 9.629 0.619 -2.476 1.00 95.06 81 THR A C 1
ATOM 641 O O . THR A 1 81 ? 8.913 0.962 -1.538 1.00 95.06 81 THR A O 1
ATOM 644 N N . LYS A 1 82 ? 10.954 0.819 -2.460 1.00 93.31 82 LYS A N 1
ATOM 645 C CA . LYS A 1 82 ? 11.646 1.461 -1.329 1.00 93.31 82 LYS A CA 1
ATOM 646 C C . LYS A 1 82 ? 11.150 2.888 -1.094 1.00 93.31 82 LYS A C 1
ATOM 648 O O . LYS A 1 82 ? 10.981 3.294 0.055 1.00 93.31 82 LYS A O 1
ATOM 653 N N . ARG A 1 83 ? 10.915 3.652 -2.165 1.00 92.06 83 ARG A N 1
ATOM 654 C CA . ARG A 1 83 ? 10.386 5.023 -2.076 1.00 92.06 83 ARG A CA 1
ATOM 655 C C . ARG A 1 83 ? 8.939 5.039 -1.593 1.00 92.06 83 ARG A C 1
ATOM 657 O O . ARG A 1 83 ? 8.641 5.735 -0.626 1.00 92.06 83 ARG A O 1
ATOM 664 N N . LEU A 1 84 ? 8.085 4.202 -2.177 1.00 93.50 84 LEU A N 1
ATOM 665 C CA . LEU A 1 84 ? 6.690 4.075 -1.769 1.00 93.50 84 LEU A CA 1
ATOM 666 C C . LEU A 1 84 ? 6.566 3.640 -0.303 1.00 93.50 84 LEU A C 1
ATOM 668 O O . LEU A 1 84 ? 5.753 4.191 0.431 1.00 93.50 84 LEU A O 1
ATOM 672 N N . TRP A 1 85 ? 7.406 2.707 0.153 1.00 93.50 85 TRP A N 1
ATOM 673 C CA . TRP A 1 85 ? 7.438 2.290 1.554 1.00 93.50 85 TRP A CA 1
ATOM 674 C C . TRP A 1 85 ? 7.737 3.464 2.488 1.00 93.50 85 TRP A C 1
ATOM 676 O O . TRP A 1 85 ? 7.041 3.640 3.482 1.00 93.50 85 TRP A O 1
ATOM 686 N N . ARG A 1 86 ? 8.725 4.308 2.158 1.00 90.75 86 ARG A N 1
ATOM 687 C CA . ARG A 1 86 ? 9.042 5.494 2.970 1.00 90.75 86 ARG A CA 1
ATOM 688 C C . ARG A 1 86 ? 7.859 6.456 3.033 1.00 90.75 86 ARG A C 1
ATOM 690 O O . ARG A 1 86 ? 7.507 6.889 4.126 1.00 90.75 86 ARG A O 1
ATOM 697 N N . LEU A 1 87 ? 7.222 6.730 1.893 1.00 90.94 87 LEU A N 1
ATOM 698 C CA . LEU A 1 87 ? 6.029 7.576 1.824 1.00 90.94 87 LEU A CA 1
ATOM 699 C C . LEU A 1 87 ? 4.920 7.026 2.732 1.00 90.94 87 LEU A C 1
ATOM 701 O O . LEU A 1 87 ? 4.399 7.736 3.588 1.00 90.94 87 LEU A O 1
ATOM 705 N N . VAL A 1 88 ? 4.577 5.747 2.585 1.00 91.88 88 VAL A N 1
ATOM 706 C CA . VAL A 1 88 ? 3.436 5.143 3.286 1.00 91.88 88 VAL A CA 1
ATOM 707 C C . VAL A 1 88 ? 3.712 4.950 4.780 1.00 91.88 88 VAL A C 1
ATOM 709 O O . VAL A 1 88 ? 2.859 5.229 5.620 1.00 91.88 88 VAL A O 1
ATOM 712 N N . VAL A 1 89 ? 4.901 4.468 5.135 1.00 91.50 89 VAL A N 1
ATOM 713 C CA . VAL A 1 89 ? 5.211 4.086 6.517 1.00 91.50 89 VAL A CA 1
ATOM 714 C C . VAL A 1 89 ? 5.681 5.274 7.340 1.00 91.50 89 VAL A C 1
ATOM 716 O O . VAL A 1 89 ? 5.194 5.459 8.452 1.00 91.50 89 VAL A O 1
ATOM 719 N N . LEU A 1 90 ? 6.613 6.072 6.816 1.00 87.88 90 LEU A N 1
ATOM 720 C CA . LEU A 1 90 ? 7.247 7.135 7.600 1.00 87.88 90 LEU A CA 1
ATOM 721 C C . LEU A 1 90 ? 6.438 8.425 7.578 1.00 87.88 90 LEU A C 1
ATOM 723 O O . LEU A 1 90 ? 6.364 9.111 8.589 1.00 87.88 90 LEU A O 1
ATOM 727 N N . ARG A 1 91 ? 5.836 8.763 6.435 1.00 85.25 91 ARG A N 1
ATOM 728 C CA . ARG A 1 91 ? 5.139 10.043 6.284 1.00 85.25 91 ARG A CA 1
ATOM 729 C C . ARG A 1 91 ? 3.640 9.957 6.445 1.00 85.25 91 ARG A C 1
ATOM 731 O O . ARG A 1 91 ? 3.056 10.793 7.120 1.00 85.25 91 ARG A O 1
ATOM 738 N N . ALA A 1 92 ? 3.014 8.973 5.809 1.00 88.75 92 ALA A N 1
ATOM 739 C CA . ALA A 1 92 ? 1.587 8.749 5.979 1.00 88.75 92 ALA A CA 1
ATOM 740 C C . ALA A 1 92 ? 1.277 8.025 7.297 1.00 88.75 92 ALA A C 1
ATOM 742 O O . ALA A 1 92 ? 0.117 7.742 7.556 1.00 88.75 92 ALA A O 1
ATOM 743 N N . CYS A 1 93 ? 2.292 7.709 8.116 1.00 92.19 93 CYS A N 1
ATOM 744 C CA . CYS A 1 93 ? 2.140 7.086 9.428 1.00 92.19 93 CYS A CA 1
ATOM 745 C C . CYS A 1 93 ? 1.200 5.870 9.408 1.00 92.19 93 CYS A C 1
ATOM 747 O O . CYS A 1 93 ? 0.436 5.662 10.352 1.00 92.19 93 CYS A O 1
ATOM 749 N N . LEU A 1 94 ? 1.252 5.049 8.346 1.00 94.88 94 LEU A N 1
ATOM 750 C CA . LEU A 1 94 ? 0.363 3.894 8.184 1.00 94.88 94 LEU A CA 1
ATOM 751 C C . LEU A 1 94 ? 0.269 3.015 9.447 1.00 94.88 94 LEU A C 1
ATOM 753 O O . LEU A 1 94 ? -0.849 2.635 9.789 1.00 94.88 94 LEU A O 1
ATOM 757 N N . PRO A 1 95 ? 1.359 2.722 10.190 1.00 95.25 95 PRO A N 1
ATOM 758 C CA . PRO A 1 95 ? 1.256 1.950 11.429 1.00 95.25 95 PRO A CA 1
ATOM 759 C C . PRO A 1 95 ? 0.306 2.563 12.468 1.00 95.25 95 PRO A C 1
ATOM 761 O O . PRO A 1 95 ? -0.429 1.828 13.122 1.00 95.25 95 PRO A O 1
ATOM 764 N N . VAL A 1 96 ? 0.269 3.893 12.588 1.00 96.12 96 VAL A N 1
ATOM 765 C CA . VAL A 1 96 ? -0.640 4.604 13.503 1.00 96.12 96 VAL A CA 1
ATOM 766 C C . VAL A 1 96 ? -2.086 4.447 13.040 1.00 96.12 96 VAL A C 1
ATOM 768 O O . VAL A 1 96 ? -2.965 4.161 13.847 1.00 96.12 96 VAL A O 1
ATOM 771 N N . HIS A 1 97 ? -2.339 4.561 11.736 1.00 96.00 97 HIS A N 1
ATOM 772 C CA . HIS A 1 97 ? -3.676 4.343 11.185 1.00 96.00 97 HIS A CA 1
ATOM 773 C C . HIS A 1 97 ? -4.137 2.887 11.316 1.00 96.00 97 HIS A C 1
ATOM 775 O O . HIS A 1 97 ? -5.294 2.649 11.646 1.00 96.00 97 HIS A O 1
ATOM 781 N N . LEU A 1 98 ? -3.249 1.907 11.120 1.00 96.56 98 LEU A N 1
ATOM 782 C CA . LEU A 1 98 ? -3.558 0.490 11.340 1.00 96.56 98 LEU A CA 1
ATOM 783 C C . LEU A 1 98 ? -3.860 0.198 12.812 1.00 96.56 98 LEU A C 1
ATOM 785 O O . LEU A 1 98 ? -4.783 -0.556 13.116 1.00 96.56 98 LEU A O 1
ATOM 789 N N . GLN A 1 99 ? -3.109 0.819 13.723 1.00 96.44 99 GLN A N 1
ATOM 790 C CA . GLN A 1 99 ? -3.375 0.744 15.152 1.00 96.44 99 GLN A CA 1
ATOM 791 C C . GLN A 1 99 ? -4.752 1.339 15.476 1.00 96.44 99 GLN A C 1
ATOM 793 O O . GLN A 1 99 ? -5.545 0.666 16.122 1.00 96.44 99 GLN A O 1
ATOM 798 N N . ALA A 1 100 ? -5.094 2.510 14.928 1.00 95.50 100 ALA A N 1
ATOM 799 C CA . ALA A 1 100 ? -6.428 3.093 15.073 1.00 95.50 100 ALA A CA 1
ATOM 800 C C . ALA A 1 100 ? -7.531 2.179 14.505 1.00 95.50 100 ALA A C 1
ATOM 802 O O . ALA A 1 100 ? -8.560 1.982 15.145 1.00 95.50 100 ALA A O 1
ATOM 803 N N . LEU A 1 101 ? -7.322 1.562 13.336 1.00 96.75 101 LEU A N 1
ATOM 804 C CA . LEU A 1 101 ? -8.281 0.606 12.775 1.00 96.75 101 LEU A CA 1
ATOM 805 C C . LEU A 1 101 ? -8.509 -0.577 13.719 1.00 96.75 101 LEU A C 1
ATOM 807 O O . LEU A 1 101 ? -9.653 -0.934 13.977 1.00 96.75 101 LEU A O 1
ATOM 811 N N . LYS A 1 102 ? -7.445 -1.154 14.284 1.00 96.62 102 LYS A N 1
ATOM 812 C CA . LYS A 1 102 ? -7.570 -2.207 15.300 1.00 96.62 102 LYS A CA 1
ATOM 813 C C . LYS A 1 102 ? -8.316 -1.698 16.538 1.00 96.62 102 LYS A C 1
ATOM 815 O O . LYS A 1 102 ? -9.208 -2.373 17.041 1.00 96.62 102 LYS A O 1
ATOM 820 N N . ASP A 1 103 ? -7.969 -0.512 17.011 1.00 95.69 103 ASP A N 1
ATOM 821 C CA . ASP A 1 103 ? -8.525 0.063 18.230 1.00 95.69 103 ASP A CA 1
ATOM 822 C C . ASP A 1 103 ? -10.029 0.298 18.131 1.00 95.69 103 ASP A C 1
ATOM 824 O O . ASP A 1 103 ? -10.736 -0.038 19.076 1.00 95.69 103 ASP A O 1
ATOM 828 N N . TYR A 1 104 ? -10.518 0.790 16.989 1.00 94.31 104 TYR A N 1
ATOM 829 C CA . TYR A 1 104 ? -11.930 1.127 16.797 1.00 94.31 104 TYR A CA 1
ATOM 830 C C . TYR A 1 104 ? -12.753 0.024 16.116 1.00 94.31 104 TYR A C 1
ATOM 832 O O . TYR A 1 104 ? -13.864 -0.252 16.554 1.00 94.31 104 TYR A O 1
ATOM 840 N N . PHE A 1 105 ? -12.244 -0.638 15.072 1.00 95.38 105 PHE A N 1
ATOM 841 C CA . PHE A 1 105 ? -13.012 -1.672 14.356 1.00 95.38 105 PHE A CA 1
ATOM 842 C C . PHE A 1 105 ? -12.905 -3.053 14.998 1.00 95.38 105 PHE A C 1
ATOM 844 O O . PHE A 1 105 ? -13.830 -3.851 14.873 1.00 95.38 105 PHE A O 1
ATOM 851 N N . LEU A 1 106 ? -11.794 -3.347 15.677 1.00 96.50 106 LEU A N 1
ATOM 852 C CA . LEU A 1 106 ? -11.583 -4.630 16.357 1.00 96.50 106 LEU A CA 1
ATOM 853 C C . LEU A 1 106 ? -11.737 -4.516 17.876 1.00 96.50 106 LEU A C 1
ATOM 855 O O . LEU A 1 106 ? -11.314 -5.413 18.600 1.00 96.50 106 LEU A O 1
ATOM 859 N N . LEU A 1 107 ? -12.344 -3.421 18.351 1.00 95.06 107 LEU A N 1
ATOM 860 C CA . LEU A 1 107 ? -12.603 -3.155 19.767 1.00 95.06 107 LEU A CA 1
ATOM 861 C C . LEU A 1 107 ? -11.338 -3.244 20.641 1.00 95.06 107 LEU A C 1
ATOM 863 O O . LEU A 1 107 ? -11.403 -3.642 21.802 1.00 95.06 107 LEU A O 1
ATOM 867 N N . GLY A 1 108 ? -10.173 -2.878 20.090 1.00 94.19 108 GLY A N 1
ATOM 868 C CA . GLY A 1 108 ? -8.895 -2.922 20.807 1.00 94.19 108 GLY A CA 1
ATOM 869 C C . GLY A 1 108 ? -8.853 -2.016 22.044 1.00 94.19 108 GLY A C 1
ATOM 870 O O . GLY A 1 108 ? -8.120 -2.313 22.987 1.00 94.19 108 GLY A O 1
ATOM 871 N N . ARG A 1 109 ? -9.677 -0.959 22.078 1.00 94.06 109 ARG A N 1
ATOM 872 C CA . ARG A 1 109 ? -9.900 -0.096 23.252 1.00 94.06 109 ARG A CA 1
ATOM 873 C C . ARG A 1 109 ? -11.117 -0.544 24.063 1.00 94.06 109 ARG A C 1
ATOM 875 O O . ARG A 1 109 ? -12.184 0.065 23.999 1.00 94.06 109 ARG A O 1
ATOM 882 N N . GLY A 1 110 ? -10.978 -1.649 24.790 1.00 94.62 110 GLY A N 1
ATOM 883 C CA . GLY A 1 110 ? -12.091 -2.248 25.536 1.00 94.62 110 GLY A CA 1
ATOM 884 C C . GLY A 1 110 ? -12.707 -1.322 26.595 1.00 94.62 110 GLY A C 1
ATOM 885 O O . GLY A 1 110 ? -13.918 -1.330 26.779 1.00 94.62 110 GLY A O 1
ATOM 886 N N . ASP A 1 111 ? -11.892 -0.485 27.231 1.00 94.62 111 ASP A N 1
ATOM 887 C CA . ASP A 1 111 ? -12.295 0.559 28.179 1.00 94.62 111 ASP A CA 1
ATOM 888 C C . ASP A 1 111 ? -13.228 1.604 27.548 1.00 94.62 111 ASP A C 1
ATOM 890 O O . ASP A 1 111 ? -14.305 1.881 28.082 1.00 94.62 111 ASP A O 1
ATOM 894 N N . LEU A 1 112 ? -12.856 2.115 26.371 1.00 95.25 112 LEU A N 1
ATOM 895 C CA . LEU A 1 112 ? -13.671 3.028 25.575 1.00 95.25 112 LEU A CA 1
ATOM 896 C C . LEU A 1 112 ? -15.011 2.378 25.242 1.00 95.25 112 LEU A C 1
ATOM 898 O O . LEU A 1 112 ? -16.059 2.969 25.495 1.00 95.25 112 LEU A O 1
ATOM 902 N N . PHE A 1 113 ? -14.998 1.165 24.684 1.00 95.12 113 PHE A N 1
ATOM 903 C CA . PHE A 1 113 ? -16.236 0.510 24.259 1.00 95.12 113 PHE A CA 1
ATOM 904 C C . PHE A 1 113 ? -17.127 0.118 25.434 1.00 95.12 113 PHE A C 1
ATOM 906 O O . PHE A 1 113 ? -18.344 0.236 25.324 1.00 95.12 113 PHE A O 1
ATOM 913 N N . GLN A 1 114 ? -16.553 -0.274 26.569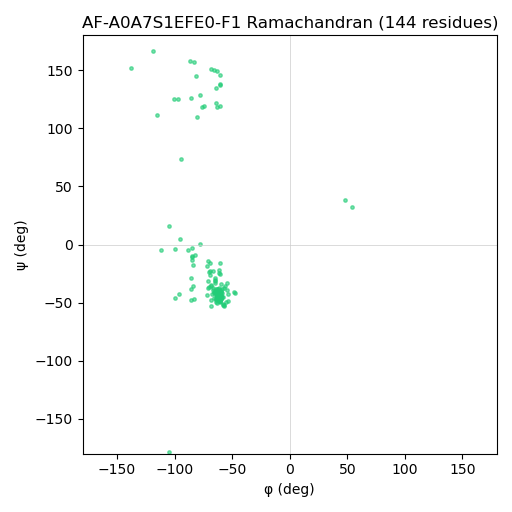 1.00 94.62 114 GLN A N 1
ATOM 914 C CA . GLN A 1 114 ? -17.315 -0.539 27.784 1.00 94.62 114 GLN A CA 1
ATOM 915 C C . GLN A 1 114 ? -18.008 0.735 28.286 1.00 94.62 114 GLN A C 1
ATOM 917 O O . GLN A 1 114 ? -19.225 0.731 28.475 1.00 94.62 114 GLN A O 1
ATOM 922 N N . ALA A 1 115 ? -17.270 1.841 28.423 1.00 94.19 115 ALA A N 1
ATOM 923 C CA . ALA A 1 115 ? -17.833 3.124 28.841 1.00 94.19 115 ALA A CA 1
ATOM 924 C C . ALA A 1 115 ? -18.875 3.659 27.845 1.00 94.19 115 ALA A C 1
ATOM 926 O O . ALA A 1 115 ? -19.902 4.206 28.248 1.00 94.19 115 ALA A O 1
ATOM 927 N N . PHE A 1 116 ? -18.637 3.470 26.545 1.00 94.75 116 PHE A N 1
ATOM 928 C CA . PHE A 1 116 ? -19.575 3.831 25.489 1.00 94.75 116 PHE A CA 1
ATOM 929 C C . PHE A 1 116 ? -20.875 3.026 25.579 1.00 94.75 116 PHE A C 1
ATOM 931 O O . PHE A 1 116 ? -21.953 3.619 25.570 1.00 94.75 116 PHE A O 1
ATOM 938 N N . ILE A 1 117 ? -20.798 1.696 25.703 1.00 93.75 117 ILE A N 1
ATOM 939 C CA . ILE A 1 117 ? -21.977 0.827 25.822 1.00 93.75 117 ILE A CA 1
ATOM 940 C C . ILE A 1 117 ? -22.774 1.206 27.068 1.00 93.75 117 ILE A C 1
ATOM 942 O O . ILE A 1 117 ? -23.979 1.427 26.976 1.00 93.75 117 ILE A O 1
ATOM 946 N N . ASP A 1 118 ? -22.115 1.347 28.219 1.00 92.69 118 ASP A N 1
ATOM 947 C CA . ASP A 1 118 ? -22.786 1.709 29.467 1.00 92.69 118 ASP A CA 1
ATOM 948 C C . ASP A 1 118 ? -23.428 3.106 29.393 1.00 92.69 118 ASP A C 1
ATOM 950 O O . ASP A 1 118 ? -24.561 3.283 29.844 1.00 92.69 118 ASP A O 1
ATOM 954 N N . GLY A 1 119 ? -22.766 4.069 28.744 1.00 87.19 119 GLY A N 1
ATOM 955 C CA . GLY A 1 119 ?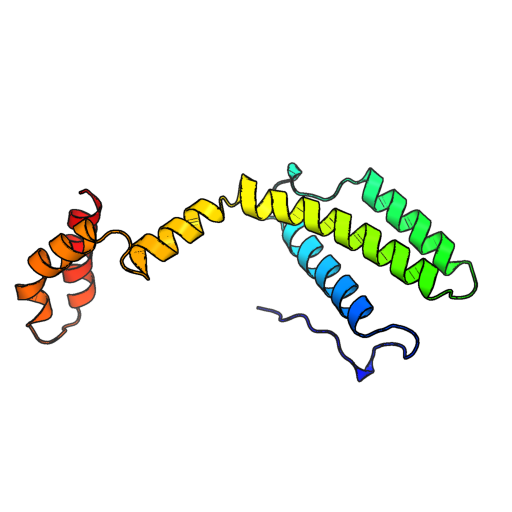 -23.285 5.421 28.520 1.00 87.19 119 GLY A CA 1
ATOM 956 C C . GLY A 1 119 ? -24.417 5.520 27.491 1.00 87.19 119 GLY A C 1
ATOM 957 O O . GLY A 1 119 ? -25.152 6.505 27.498 1.00 87.19 119 GLY A O 1
ATOM 958 N N . THR A 1 120 ? -24.592 4.515 26.627 1.00 91.38 120 THR A N 1
ATOM 959 C CA . THR A 1 120 ? -25.586 4.533 25.538 1.00 91.38 120 THR A CA 1
ATOM 960 C C . THR A 1 120 ? -26.736 3.541 25.703 1.00 91.38 120 THR A C 1
ATOM 962 O O . THR A 1 120 ? -27.688 3.623 24.931 1.00 91.38 120 THR A O 1
ATOM 965 N N . ARG A 1 121 ? -26.746 2.664 26.724 1.00 88.19 121 ARG A N 1
ATOM 966 C CA . ARG A 1 121 ? -27.841 1.688 26.966 1.00 88.19 121 ARG A CA 1
ATOM 967 C C . ARG A 1 121 ? -29.247 2.296 26.918 1.00 88.19 121 ARG A C 1
ATOM 969 O O . ARG A 1 121 ? -30.164 1.687 26.371 1.00 88.19 121 ARG A O 1
ATOM 976 N N . GLY A 1 122 ? -29.426 3.486 27.491 1.00 85.19 122 GLY A N 1
ATOM 977 C CA . GLY A 1 122 ? -30.719 4.181 27.491 1.00 85.19 122 GLY A CA 1
ATOM 978 C C . GLY A 1 122 ? -31.128 4.714 26.115 1.00 85.19 122 GLY A C 1
ATOM 979 O O . GLY A 1 122 ? -32.309 4.743 25.805 1.00 85.19 122 GLY A O 1
ATOM 980 N N . ILE A 1 123 ? -30.158 5.089 25.278 1.00 85.69 123 ILE A N 1
ATOM 981 C CA . ILE A 1 123 ? -30.387 5.651 23.938 1.00 85.69 123 ILE A CA 1
ATOM 982 C C . ILE A 1 123 ? -30.605 4.520 22.928 1.00 85.69 123 ILE A C 1
ATOM 984 O O . ILE A 1 123 ? -31.565 4.537 22.168 1.00 85.69 123 ILE A O 1
ATOM 988 N N . LEU A 1 124 ? -29.751 3.492 22.966 1.00 85.94 124 LEU A N 1
ATOM 989 C CA . LEU A 1 124 ? -29.792 2.352 22.045 1.00 85.94 124 LEU A CA 1
ATOM 990 C C . LEU A 1 124 ? -30.984 1.410 22.279 1.00 85.94 124 LEU A C 1
ATOM 992 O O . LEU A 1 124 ? -31.254 0.560 21.436 1.00 85.94 124 LEU A O 1
ATOM 996 N N . SER A 1 125 ? -31.683 1.526 23.413 1.00 84.94 125 SER A N 1
ATOM 997 C CA . SER A 1 125 ? -32.910 0.759 23.683 1.00 84.94 125 SER A CA 1
ATOM 998 C C . SER A 1 125 ? -34.176 1.408 23.110 1.00 84.94 125 SER A C 1
ATOM 1000 O O . SER A 1 125 ? -35.227 0.764 23.080 1.00 84.94 125 SER A O 1
ATOM 1002 N N . LEU A 1 126 ? -34.089 2.653 22.632 1.00 82.31 126 LEU A N 1
ATOM 1003 C CA . LEU A 1 126 ? -35.176 3.359 21.954 1.00 82.31 126 LEU A CA 1
ATOM 1004 C C . LEU A 1 126 ? -35.179 3.030 20.453 1.00 82.31 126 LEU A C 1
ATOM 1006 O O . LEU A 1 126 ? -34.162 2.645 19.879 1.00 82.31 126 LEU A O 1
ATOM 1010 N N . GLN A 1 127 ? -36.325 3.201 19.788 1.00 79.62 127 GLN A N 1
ATOM 1011 C CA . GLN A 1 127 ? -36.368 3.127 18.326 1.00 79.62 127 GLN A CA 1
ATOM 1012 C C . GLN A 1 127 ? -35.531 4.262 17.722 1.00 79.62 127 GLN A C 1
ATOM 1014 O O . GLN A 1 127 ? -35.637 5.412 18.146 1.00 79.62 127 GLN A O 1
ATOM 1019 N N . SER A 1 128 ? -34.707 3.939 16.724 1.00 79.56 128 SER A N 1
ATOM 1020 C CA . SER A 1 128 ? -33.840 4.909 16.055 1.00 79.56 128 SER A CA 1
ATOM 1021 C C . SER A 1 128 ? -34.667 5.985 15.341 1.00 79.56 128 SER A C 1
ATOM 1023 O O . SER A 1 128 ? -35.421 5.668 14.421 1.00 79.56 128 SER A O 1
ATOM 1025 N N . GLY A 1 129 ? -34.509 7.243 15.759 1.00 80.38 129 GLY A N 1
ATOM 1026 C CA . GLY A 1 129 ? -35.052 8.427 15.084 1.00 80.38 129 GLY A CA 1
ATOM 1027 C C . GLY A 1 129 ? -33.975 9.222 14.337 1.00 80.38 129 GLY A C 1
ATOM 1028 O O . GLY A 1 129 ? -32.802 8.858 14.359 1.00 80.38 129 GLY A O 1
ATOM 1029 N N . GLU A 1 130 ? -34.354 10.342 13.716 1.00 80.88 130 GLU A N 1
ATOM 1030 C CA . GLU A 1 130 ? -33.441 11.184 12.914 1.00 80.88 130 GLU A CA 1
ATOM 1031 C C . GLU A 1 130 ? -32.252 11.756 13.713 1.00 80.88 130 GLU A C 1
ATOM 1033 O O . GLU A 1 130 ? -31.195 12.013 13.143 1.00 80.88 130 GLU A O 1
ATOM 1038 N N . ALA A 1 131 ? -32.386 11.914 15.036 1.00 83.75 131 ALA A N 1
ATOM 1039 C CA . ALA A 1 131 ? -31.329 12.431 15.912 1.00 83.75 131 ALA A CA 1
ATOM 1040 C C . ALA A 1 131 ? -30.375 11.352 16.466 1.00 83.75 131 ALA A C 1
ATOM 1042 O O . ALA A 1 131 ? -29.385 11.691 17.115 1.00 83.75 131 ALA A O 1
ATOM 1043 N N . ALA A 1 132 ? -30.624 10.064 16.193 1.00 84.44 132 ALA A N 1
ATOM 1044 C CA . ALA A 1 132 ? -29.905 8.963 16.838 1.00 84.44 132 ALA A CA 1
ATOM 1045 C C . ALA A 1 132 ? -28.382 9.014 16.612 1.00 84.44 132 ALA A C 1
ATOM 1047 O O . ALA A 1 132 ? -27.615 8.749 17.534 1.00 84.44 132 ALA A O 1
ATOM 1048 N N . GLU A 1 133 ? -27.918 9.402 15.419 1.00 86.25 133 GLU A N 1
ATOM 1049 C CA . GLU A 1 133 ? -26.480 9.546 15.146 1.00 86.25 133 GLU A CA 1
ATOM 1050 C C . GLU A 1 133 ? -25.833 10.645 16.000 1.00 86.25 133 GLU A C 1
ATOM 1052 O O . GLU A 1 133 ? -24.725 10.472 16.510 1.00 86.25 133 GLU A O 1
ATOM 1057 N N . HIS A 1 134 ? -26.519 11.776 16.183 1.00 86.44 134 HIS A N 1
ATOM 1058 C CA . HIS A 1 134 ? -26.028 12.868 17.021 1.00 86.44 134 HIS A CA 1
ATOM 1059 C C . HIS A 1 134 ? -25.964 12.444 18.493 1.00 86.44 134 HIS A C 1
ATOM 1061 O O . HIS A 1 134 ? -24.929 12.620 19.141 1.00 86.44 134 HIS A O 1
ATOM 1067 N N . ASP A 1 135 ? -27.034 11.809 18.975 1.00 87.62 135 ASP A N 1
ATOM 1068 C CA . ASP A 1 135 ? -27.178 11.365 20.361 1.00 87.62 135 ASP A CA 1
ATOM 1069 C C . ASP A 1 135 ? -26.166 10.274 20.740 1.00 87.62 135 ASP A C 1
ATOM 1071 O O . ASP A 1 135 ? -25.761 10.189 21.896 1.00 87.62 135 ASP A O 1
ATOM 1075 N N . ILE A 1 136 ? -25.720 9.457 19.777 1.00 91.25 136 ILE A N 1
ATOM 1076 C CA . ILE A 1 136 ? -24.706 8.407 19.978 1.00 91.25 136 ILE A CA 1
ATOM 1077 C C . ILE A 1 136 ? -23.276 8.963 19.892 1.00 91.25 136 ILE A C 1
ATOM 1079 O O . ILE A 1 136 ? -22.388 8.522 20.631 1.00 91.25 136 ILE A O 1
ATOM 1083 N N . ASN A 1 137 ? -23.032 9.946 19.022 1.00 91.56 137 ASN A N 1
ATOM 1084 C CA . ASN A 1 137 ? -21.698 10.519 18.832 1.00 91.56 137 ASN A CA 1
ATOM 1085 C C . ASN A 1 137 ? -21.183 11.254 20.080 1.00 91.56 137 ASN A C 1
ATOM 1087 O O . ASN A 1 137 ? -19.976 11.272 20.330 1.00 91.56 137 ASN A O 1
ATOM 1091 N N . GLU A 1 138 ? -22.066 11.853 20.880 1.00 90.50 138 GLU A N 1
ATOM 1092 C CA . GLU A 1 138 ? -21.667 12.562 22.100 1.00 90.50 138 GLU A CA 1
ATOM 1093 C C . GLU A 1 138 ? -21.126 11.613 23.197 1.00 90.50 138 GLU A C 1
ATOM 1095 O O . GLU A 1 138 ? -19.981 11.796 23.628 1.00 90.50 138 GLU A O 1
ATOM 1100 N N . PRO A 1 139 ? -21.842 10.544 23.603 1.00 91.06 139 PRO A N 1
ATOM 1101 C CA . PRO A 1 139 ? -21.306 9.494 24.468 1.00 91.06 139 PRO A CA 1
ATOM 1102 C C . PRO A 1 139 ? -20.022 8.855 23.937 1.00 91.06 139 PRO A C 1
ATOM 1104 O O . PRO A 1 139 ? -19.107 8.601 24.719 1.00 91.06 139 PRO A O 1
ATOM 1107 N N . PHE A 1 140 ? -19.919 8.630 22.622 1.00 93.12 140 PHE A N 1
ATOM 1108 C CA . PHE A 1 140 ? -18.710 8.070 22.014 1.00 93.12 140 PHE A CA 1
ATOM 1109 C C . PHE A 1 140 ? -17.503 9.001 22.178 1.00 93.12 140 PHE A C 1
ATOM 1111 O O . PHE A 1 140 ? -16.436 8.565 22.611 1.00 93.12 140 PHE A O 1
ATOM 1118 N N . ARG A 1 141 ? -17.672 10.306 21.914 1.00 92.38 141 ARG A N 1
ATOM 1119 C CA . ARG A 1 141 ? -16.618 11.309 22.141 1.00 92.38 141 ARG A CA 1
ATOM 1120 C C . ARG A 1 141 ? -16.197 11.377 23.603 1.00 92.38 141 ARG A C 1
ATOM 1122 O O . ARG A 1 141 ? -15.004 11.463 23.875 1.00 92.38 141 ARG A O 1
ATOM 1129 N N . ARG A 1 142 ? -17.147 11.302 24.541 1.00 91.06 142 ARG A N 1
ATOM 1130 C CA . ARG A 1 142 ? -16.837 11.272 25.979 1.00 91.06 142 ARG A CA 1
ATOM 1131 C C . ARG A 1 142 ? -16.055 10.021 26.371 1.00 91.06 142 ARG A C 1
ATOM 1133 O O . ARG A 1 142 ? -15.083 10.140 27.107 1.00 91.06 142 ARG A O 1
ATOM 1140 N N . ALA A 1 143 ? -16.444 8.853 25.865 1.00 92.06 143 ALA A N 1
ATOM 1141 C CA . ALA A 1 143 ? -15.739 7.600 26.124 1.00 92.06 143 ALA A CA 1
ATOM 1142 C C . ALA A 1 143 ? -14.320 7.590 25.530 1.00 92.06 143 ALA A C 1
ATOM 1144 O O . ALA A 1 143 ? -13.421 6.987 26.104 1.00 92.06 143 ALA A O 1
ATOM 1145 N N . ALA A 1 144 ? -14.092 8.292 24.417 1.00 90.31 144 ALA A N 1
ATOM 1146 C CA . ALA A 1 144 ? -12.778 8.383 23.785 1.00 90.31 144 ALA A CA 1
ATOM 1147 C C . ALA A 1 144 ? -11.735 9.195 24.580 1.00 90.31 144 ALA A C 1
ATOM 1149 O O . ALA A 1 144 ? -10.546 9.079 24.272 1.00 90.31 144 ALA A O 1
ATOM 1150 N N . LEU A 1 145 ? -12.170 10.001 25.561 1.00 89.94 145 LEU A N 1
ATOM 1151 C CA . LEU A 1 145 ? -11.311 10.807 26.444 1.00 89.94 145 LEU A CA 1
ATOM 1152 C C . LEU A 1 145 ? -10.770 10.040 27.662 1.00 89.94 145 LEU A C 1
ATOM 1154 O O . LEU A 1 145 ? -9.928 10.587 28.376 1.00 89.94 145 LEU A O 1
ATOM 1158 N N . LEU A 1 146 ? -11.284 8.834 27.920 1.00 77.06 146 LEU A N 1
ATOM 1159 C CA . LEU A 1 146 ? -10.728 7.898 28.902 1.00 77.06 146 LEU A CA 1
ATOM 1160 C C . LEU A 1 146 ? -9.391 7.344 28.396 1.00 77.06 146 LEU A C 1
ATOM 1162 O O . LEU A 1 146 ? -8.506 7.116 29.246 1.00 77.06 146 LEU A O 1
#

Radius of gyration: 24.64 Å; Cα contacts (8 Å, |Δi|>4): 86; chains: 1; bounding box: 57×30×60 Å

Nearest PDB structures (foldseek):
  7as4-assembly1_K  TM=9.174E-01  e=3.723E-05  Homo sapiens
  3rip-assembly1_A  TM=8.741E-01  e=3.348E-05  Homo sapiens
  9g3z-assembly1_K  TM=9.057E-01  e=6.671E-05  Sus scrofa
  8q62-assembly1_K  TM=8.653E-01  e=8.247E-05  Homo sapiens

Sequence (146 aa):
EEVFEVCPARRPGHVSPVVAEKVLFCGVALRIMMSPKASEEDRPDGAKIEEFRMEMRRLASQAFHRASFETVINNLQEHVTKRLWRLVVLRACLPVHLQALKDYFLLGRGDLFQAFIDGTRGILSLQSGEAAEHDINEPFRRAALL

Organism: Hemiselmis andersenii (NCBI:txid464988)